Protein AF-A0A932ZMT9-F1 (afdb_monomer_lite)

Structure (mmCIF, N/CA/C/O backbone):
data_AF-A0A932ZMT9-F1
#
_entry.id   AF-A0A932ZMT9-F1
#
loop_
_atom_site.group_PDB
_atom_site.id
_atom_site.type_symbol
_atom_site.label_atom_id
_atom_site.label_alt_id
_atom_site.label_comp_id
_atom_site.label_asym_id
_atom_site.label_entity_id
_atom_site.label_seq_id
_atom_site.pdbx_PDB_ins_code
_atom_site.Cartn_x
_atom_site.Cartn_y
_atom_site.Cartn_z
_atom_site.occupancy
_atom_site.B_iso_or_equiv
_atom_site.auth_seq_id
_atom_site.auth_comp_id
_atom_site.auth_asym_id
_atom_site.auth_atom_id
_atom_site.pdbx_PDB_model_num
ATOM 1 N N . GLY A 1 1 ? -6.371 7.752 -13.927 1.00 85.00 1 GLY A N 1
ATOM 2 C CA . GLY A 1 1 ? -5.089 7.013 -13.856 1.00 85.00 1 GLY A CA 1
ATOM 3 C C . GLY A 1 1 ? -5.362 5.591 -13.399 1.00 85.00 1 GLY A C 1
ATOM 4 O O . GLY A 1 1 ? -6.450 5.381 -12.888 1.00 85.00 1 GLY A O 1
ATOM 5 N N . LYS A 1 2 ? -4.416 4.653 -13.566 1.00 94.69 2 LYS A N 1
ATOM 6 C CA . LYS A 1 2 ? -4.613 3.205 -13.318 1.00 94.69 2 LYS A CA 1
ATOM 7 C C . LYS A 1 2 ? -4.228 2.743 -11.902 1.00 94.69 2 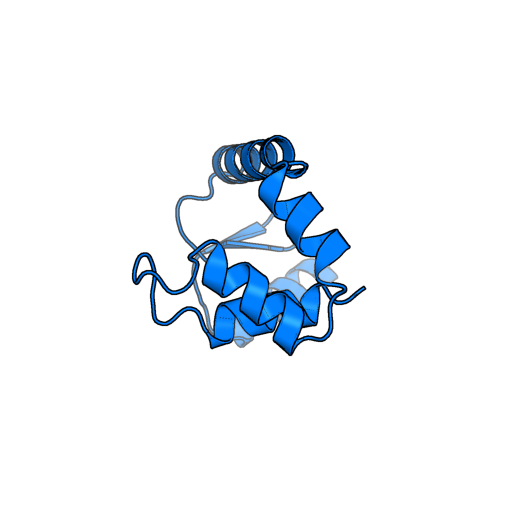LYS A C 1
ATOM 9 O O . LYS A 1 2 ? -3.517 1.756 -11.739 1.00 94.69 2 LYS A O 1
ATOM 14 N N . PHE A 1 3 ? -4.557 3.540 -10.884 1.00 96.12 3 PHE A N 1
ATOM 15 C CA . PHE A 1 3 ? -4.091 3.267 -9.519 1.00 96.12 3 PHE A CA 1
ATOM 16 C C . PHE A 1 3 ? -4.662 1.952 -8.981 1.00 96.12 3 PHE A C 1
ATOM 18 O O . PHE A 1 3 ? -3.892 1.101 -8.548 1.00 96.12 3 PHE A O 1
ATOM 25 N N . TRP A 1 4 ? -5.987 1.789 -9.035 1.00 97.75 4 TRP A N 1
ATOM 26 C CA . TRP A 1 4 ? -6.664 0.607 -8.500 1.00 97.75 4 TRP A CA 1
ATOM 27 C C . TRP A 1 4 ? -6.362 -0.639 -9.326 1.00 97.75 4 TRP A C 1
ATOM 29 O O . TRP A 1 4 ? -6.097 -1.689 -8.764 1.00 97.75 4 TRP A O 1
ATOM 39 N N . GLU A 1 5 ? -6.270 -0.506 -10.646 1.00 98.19 5 GLU A N 1
ATOM 40 C CA . GLU A 1 5 ? -5.903 -1.617 -11.519 1.00 98.19 5 GLU A CA 1
ATOM 41 C C . GLU A 1 5 ? -4.481 -2.110 -11.229 1.00 98.19 5 GLU A C 1
ATOM 43 O O . GLU A 1 5 ? -4.263 -3.312 -11.141 1.00 98.19 5 GLU A O 1
ATOM 48 N N . TYR A 1 6 ? -3.514 -1.204 -11.024 1.00 98.00 6 TYR A N 1
ATOM 49 C CA . TYR A 1 6 ? -2.155 -1.592 -10.634 1.00 98.00 6 TYR A CA 1
ATOM 50 C C . TYR A 1 6 ? -2.108 -2.160 -9.209 1.00 98.00 6 TYR A C 1
ATOM 52 O O . TYR A 1 6 ? -1.434 -3.157 -8.973 1.00 98.00 6 TYR A O 1
ATOM 60 N N . HIS A 1 7 ? -2.847 -1.570 -8.266 1.00 97.94 7 HIS A N 1
ATOM 61 C CA . HIS A 1 7 ? -2.991 -2.076 -6.898 1.00 97.94 7 HIS A CA 1
ATOM 62 C C . HIS A 1 7 ? -3.508 -3.523 -6.873 1.00 97.94 7 HIS A C 1
ATOM 64 O O . HIS A 1 7 ? -2.870 -4.396 -6.282 1.00 97.94 7 HIS A O 1
ATOM 70 N N . ASP A 1 8 ? -4.622 -3.790 -7.551 1.00 98.06 8 ASP A N 1
ATOM 71 C CA . ASP A 1 8 ? -5.246 -5.113 -7.589 1.00 98.06 8 ASP A CA 1
ATOM 72 C C . ASP A 1 8 ? -4.341 -6.123 -8.302 1.00 98.06 8 ASP A C 1
ATOM 74 O O . ASP A 1 8 ? -4.219 -7.277 -7.880 1.00 98.06 8 ASP A O 1
ATOM 78 N N . TYR A 1 9 ? -3.620 -5.676 -9.333 1.00 97.69 9 TYR A N 1
ATOM 79 C CA . TYR A 1 9 ? -2.621 -6.496 -10.009 1.00 97.69 9 TYR A CA 1
ATOM 80 C C . TYR A 1 9 ? -1.489 -6.923 -9.071 1.00 97.69 9 TYR A C 1
ATOM 82 O O . TYR A 1 9 ? -1.124 -8.095 -9.043 1.00 97.69 9 TYR A O 1
ATOM 90 N N . LEU A 1 10 ? -0.966 -6.017 -8.238 1.00 97.25 10 LEU A N 1
ATOM 91 C CA . LEU A 1 10 ? 0.060 -6.375 -7.255 1.00 97.25 10 LEU A CA 1
ATOM 92 C C . LEU A 1 10 ? -0.439 -7.426 -6.257 1.00 97.25 10 LEU A C 1
ATOM 94 O O . LEU A 1 10 ? 0.266 -8.402 -6.007 1.00 97.25 10 LEU A O 1
ATOM 98 N N . TYR A 1 11 ? -1.646 -7.258 -5.711 1.00 96.12 11 TYR A N 1
ATOM 99 C CA . TYR A 1 11 ? -2.204 -8.209 -4.744 1.00 96.12 11 TYR A CA 1
ATOM 100 C C . TYR A 1 11 ? -2.460 -9.588 -5.355 1.00 96.12 11 TYR A C 1
ATOM 102 O O . TYR A 1 11 ? -2.149 -10.606 -4.736 1.00 96.12 11 TYR A O 1
ATOM 110 N N . THR A 1 12 ? -2.967 -9.633 -6.587 1.00 96.44 12 THR A N 1
ATOM 111 C CA . THR A 1 12 ? -3.209 -10.895 -7.306 1.00 96.44 12 THR A CA 1
ATOM 112 C C . THR A 1 12 ? -1.919 -11.627 -7.689 1.00 96.44 12 THR A C 1
ATOM 114 O O . THR A 1 12 ? -1.946 -12.846 -7.840 1.00 96.44 12 THR A O 1
ATOM 117 N N . HIS A 1 13 ? -0.781 -10.925 -7.771 1.00 95.62 13 HIS A N 1
ATOM 118 C CA . HIS A 1 13 ? 0.518 -11.488 -8.165 1.00 95.62 13 HIS A CA 1
ATOM 119 C C . HIS A 1 13 ? 1.536 -11.586 -7.016 1.00 95.62 13 HIS A C 1
ATOM 121 O O . HIS A 1 13 ? 2.703 -11.901 -7.258 1.00 95.62 13 HIS A O 1
ATOM 127 N N . GLN A 1 14 ? 1.138 -11.334 -5.761 1.00 94.56 14 GLN A N 1
ATOM 128 C CA . GLN A 1 14 ? 2.090 -11.238 -4.646 1.00 94.56 14 GLN A CA 1
ATOM 129 C C . GLN A 1 14 ? 2.783 -12.575 -4.324 1.00 94.56 14 GLN A C 1
ATOM 131 O O . GLN A 1 14 ? 3.937 -12.575 -3.910 1.00 94.56 14 GLN A O 1
ATOM 136 N N . ASN A 1 15 ? 2.089 -13.712 -4.487 1.00 91.00 15 ASN A N 1
ATOM 137 C CA . ASN A 1 15 ? 2.577 -15.071 -4.180 1.00 91.00 15 ASN A CA 1
ATOM 138 C C . ASN A 1 15 ? 3.178 -15.267 -2.767 1.00 91.00 15 ASN A C 1
ATOM 140 O O . ASN A 1 15 ? 3.914 -16.220 -2.527 1.00 91.00 15 ASN A O 1
ATOM 144 N N . GLY A 1 16 ? 2.839 -14.388 -1.822 1.00 91.81 16 GLY A N 1
ATOM 145 C CA . GLY A 1 16 ? 3.355 -14.358 -0.451 1.00 91.81 16 GLY A CA 1
ATOM 146 C C . GLY A 1 16 ? 4.354 -13.225 -0.188 1.00 91.81 16 GLY A C 1
ATOM 147 O O . GLY A 1 16 ? 4.993 -12.684 -1.088 1.00 91.81 16 GLY A O 1
ATOM 148 N N . GLU A 1 17 ? 4.503 -12.851 1.081 1.00 90.69 17 GLU A N 1
ATOM 149 C CA . GLU A 1 17 ? 5.473 -11.827 1.473 1.00 90.69 17 GLU A CA 1
ATOM 150 C C . GLU A 1 17 ? 6.912 -12.341 1.336 1.00 90.69 17 GLU A C 1
ATOM 152 O O . GLU A 1 17 ? 7.221 -13.492 1.655 1.00 90.69 17 GLU A O 1
ATOM 157 N N . ASN A 1 18 ? 7.810 -11.465 0.876 1.00 90.38 18 ASN A N 1
ATOM 158 C CA . ASN A 1 18 ? 9.243 -11.743 0.722 1.00 90.38 18 ASN A CA 1
ATOM 159 C C . ASN A 1 18 ? 9.580 -12.948 -0.185 1.00 90.38 18 ASN A C 1
ATOM 161 O O . ASN A 1 18 ? 10.666 -13.509 -0.078 1.00 90.38 18 ASN A O 1
ATOM 165 N N . GLN A 1 19 ? 8.691 -13.308 -1.120 1.00 94.25 19 GLN A N 1
ATOM 166 C CA . GLN A 1 19 ? 8.902 -14.397 -2.094 1.00 94.25 19 GLN A CA 1
ATOM 167 C C . GLN A 1 19 ? 9.528 -13.932 -3.424 1.00 94.25 19 GLN A C 1
ATOM 169 O O . GLN A 1 19 ? 9.643 -14.699 -4.373 1.00 94.25 19 GLN A O 1
ATOM 174 N N . GLY A 1 20 ? 9.923 -12.658 -3.526 1.00 92.31 20 GLY A N 1
ATOM 175 C CA . GLY A 1 20 ? 10.601 -12.105 -4.708 1.00 92.31 20 GLY A CA 1
ATOM 176 C C . GLY A 1 20 ? 9.684 -11.620 -5.838 1.00 92.31 20 GLY A C 1
ATOM 177 O O . GLY A 1 20 ? 10.181 -11.025 -6.795 1.00 92.31 20 GLY A O 1
ATOM 178 N N . ALA A 1 21 ? 8.360 -11.778 -5.713 1.00 94.50 21 ALA A N 1
ATOM 179 C CA . ALA A 1 21 ? 7.389 -11.334 -6.722 1.00 94.50 21 ALA A CA 1
ATOM 180 C C . ALA A 1 21 ? 7.500 -9.835 -7.067 1.00 94.50 21 ALA A C 1
ATOM 182 O O . ALA A 1 21 ? 7.259 -9.443 -8.205 1.00 94.50 21 ALA A O 1
ATOM 183 N N . PHE A 1 22 ? 7.933 -8.999 -6.117 1.00 95.44 22 PHE A N 1
ATOM 184 C CA . PHE A 1 22 ? 8.038 -7.543 -6.271 1.00 95.44 22 PHE A CA 1
ATOM 185 C C . PHE A 1 22 ? 9.461 -7.041 -6.556 1.00 95.44 22 PHE A C 1
ATOM 187 O O . PHE A 1 22 ? 9.883 -6.000 -6.050 1.00 95.44 22 PHE A O 1
ATOM 194 N N . SER A 1 23 ? 10.219 -7.763 -7.386 1.00 94.50 23 SER A N 1
ATOM 195 C CA . SER A 1 23 ? 11.484 -7.247 -7.926 1.00 94.50 23 SER A CA 1
ATOM 196 C C . SER A 1 23 ? 11.262 -5.983 -8.776 1.00 94.50 23 SER A C 1
ATOM 198 O O . SER A 1 23 ? 10.187 -5.786 -9.346 1.00 94.50 23 SER A O 1
ATOM 200 N N . LEU A 1 24 ? 12.289 -5.136 -8.937 1.00 93.81 24 LEU A N 1
ATOM 201 C CA . LEU A 1 24 ? 12.200 -3.962 -9.822 1.00 93.81 24 LEU A CA 1
ATOM 202 C C . LEU A 1 24 ? 11.825 -4.336 -11.262 1.00 93.81 24 LEU A C 1
ATOM 204 O O . LEU A 1 24 ? 11.150 -3.555 -11.924 1.00 93.81 24 LEU A O 1
ATOM 208 N N . ALA A 1 25 ? 12.267 -5.498 -11.750 1.00 95.19 25 ALA A N 1
ATOM 209 C CA . ALA A 1 25 ? 11.900 -5.986 -13.075 1.00 95.19 25 ALA A CA 1
ATOM 210 C C . ALA A 1 25 ? 10.412 -6.362 -13.124 1.00 95.19 25 ALA A C 1
ATOM 212 O O . ALA A 1 25 ? 9.700 -5.903 -14.012 1.00 95.19 25 ALA A O 1
ATOM 213 N N . SER A 1 26 ? 9.928 -7.104 -12.125 1.00 96.31 26 SER A N 1
ATOM 214 C CA . SER A 1 26 ? 8.522 -7.508 -12.027 1.00 96.31 26 SER A CA 1
ATOM 215 C C . SER A 1 26 ? 7.586 -6.302 -11.983 1.00 96.31 26 SER A C 1
ATOM 217 O O . SER A 1 26 ? 6.657 -6.228 -12.775 1.00 96.31 26 SER A O 1
ATOM 219 N N . LEU A 1 27 ? 7.873 -5.304 -11.139 1.00 96.88 27 LEU A N 1
ATOM 220 C CA . LEU A 1 27 ? 7.047 -4.094 -11.025 1.00 96.88 27 LEU A CA 1
ATOM 221 C C . LEU A 1 27 ? 6.935 -3.330 -12.358 1.00 96.88 27 LEU A C 1
ATOM 223 O O . LEU A 1 27 ? 5.879 -2.799 -12.690 1.00 96.88 27 LEU A O 1
ATOM 227 N N . LYS A 1 28 ? 8.013 -3.288 -13.148 1.00 96.56 28 LYS A N 1
ATOM 228 C CA . LYS A 1 28 ? 7.995 -2.669 -14.483 1.00 96.56 28 LYS A CA 1
ATOM 229 C C . LYS A 1 28 ? 7.196 -3.500 -15.487 1.00 96.56 28 LYS A C 1
ATOM 231 O O . LYS A 1 28 ? 6.426 -2.927 -16.252 1.00 96.56 28 LYS A O 1
ATOM 236 N N . ASN A 1 29 ? 7.338 -4.824 -15.450 1.00 96.94 29 ASN A N 1
ATOM 237 C CA . ASN A 1 29 ? 6.580 -5.731 -16.313 1.00 96.94 29 ASN A CA 1
ATOM 238 C C . ASN A 1 29 ? 5.078 -5.640 -16.029 1.00 96.94 29 ASN A C 1
ATOM 240 O O . ASN 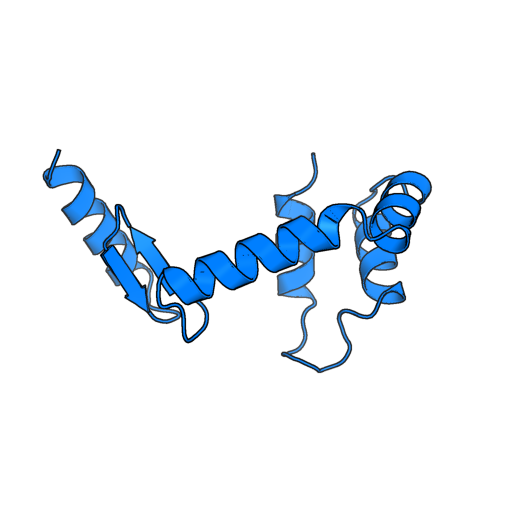A 1 29 ? 4.301 -5.467 -16.959 1.00 96.94 29 ASN A O 1
ATOM 244 N N . PHE A 1 30 ? 4.677 -5.627 -14.757 1.00 97.38 30 PHE A N 1
ATOM 245 C CA . PHE A 1 30 ? 3.276 -5.462 -14.356 1.00 97.38 30 PHE A CA 1
ATOM 246 C C . PHE A 1 30 ? 2.686 -4.147 -14.881 1.00 97.38 30 PHE A C 1
ATOM 248 O O . PHE A 1 30 ? 1.549 -4.093 -15.348 1.00 97.38 30 PHE A O 1
ATOM 255 N N . ALA A 1 31 ? 3.473 -3.066 -14.850 1.00 97.38 31 ALA A N 1
ATOM 256 C CA . ALA A 1 31 ? 3.048 -1.783 -15.394 1.00 97.38 31 ALA A CA 1
ATOM 257 C C .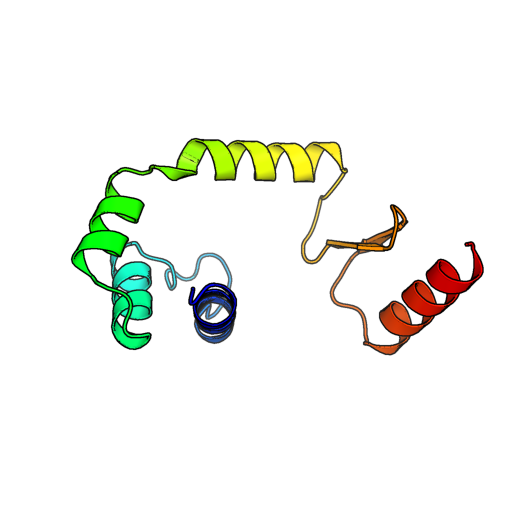 ALA A 1 31 ? 2.844 -1.848 -16.918 1.00 97.38 31 ALA A C 1
ATOM 259 O O . ALA A 1 31 ? 1.858 -1.306 -17.423 1.00 97.38 31 ALA A O 1
ATOM 260 N N . ALA A 1 32 ? 3.745 -2.524 -17.635 1.00 96.81 32 ALA A N 1
ATOM 261 C CA . ALA A 1 32 ? 3.653 -2.725 -19.079 1.00 96.81 32 ALA A CA 1
ATOM 262 C C . ALA A 1 32 ? 2.454 -3.608 -19.473 1.00 96.81 32 ALA A C 1
ATOM 264 O O . ALA A 1 32 ? 1.713 -3.252 -20.386 1.00 96.81 32 ALA A O 1
ATOM 265 N N . GLU A 1 33 ? 2.198 -4.698 -18.742 1.00 97.00 33 GLU A N 1
ATOM 266 C CA . GLU A 1 33 ? 1.035 -5.585 -18.932 1.00 97.00 33 GLU A CA 1
ATOM 267 C C . GLU A 1 33 ? -0.290 -4.833 -18.762 1.00 97.00 33 GLU A C 1
ATOM 269 O O . GLU A 1 33 ? -1.256 -5.060 -19.491 1.00 97.00 33 GLU A O 1
ATOM 274 N N . LEU A 1 34 ? -0.314 -3.857 -17.855 1.00 97.25 34 LEU A N 1
ATOM 275 C CA . LEU A 1 34 ? -1.442 -2.954 -17.666 1.00 97.25 34 LEU A CA 1
ATOM 276 C C . LEU A 1 34 ? -1.439 -1.765 -18.634 1.00 97.25 34 LEU A C 1
ATOM 278 O O . LEU A 1 34 ? -2.267 -0.866 -18.487 1.00 97.25 34 LEU A O 1
ATOM 282 N N . GLY A 1 35 ? -0.548 -1.709 -19.623 1.00 96.62 35 GLY A N 1
ATOM 283 C CA . GLY A 1 35 ? -0.498 -0.651 -20.634 1.00 96.62 35 GLY A CA 1
ATOM 284 C C . GLY A 1 35 ? -0.153 0.734 -20.080 1.00 96.62 35 GLY A C 1
ATOM 285 O O . GLY A 1 35 ? -0.606 1.746 -20.622 1.00 96.62 35 GLY A O 1
ATOM 286 N N . LEU A 1 36 ? 0.589 0.810 -18.971 1.00 97.06 36 LEU A N 1
ATOM 287 C CA . LEU A 1 36 ? 1.202 2.062 -18.528 1.00 97.06 36 LEU A CA 1
ATOM 288 C C . LEU A 1 36 ? 2.376 2.410 -19.448 1.00 97.06 36 LEU A C 1
ATOM 290 O O . LEU A 1 36 ? 3.099 1.539 -19.924 1.00 97.06 36 LEU A O 1
ATOM 294 N N . LYS A 1 37 ? 2.596 3.707 -19.682 1.00 96.62 37 LYS A N 1
ATOM 295 C CA . LYS A 1 37 ? 3.714 4.174 -20.507 1.00 96.62 37 LYS A CA 1
ATOM 296 C C . LYS A 1 37 ? 5.044 3.830 -19.833 1.00 96.62 37 LYS A C 1
ATOM 298 O O . LYS A 1 37 ? 5.417 4.447 -18.835 1.00 96.62 37 LYS A O 1
ATOM 303 N N . GLU A 1 38 ? 5.762 2.872 -20.414 1.00 94.62 38 GLU A N 1
ATOM 304 C CA . GLU A 1 38 ? 6.978 2.295 -19.835 1.00 94.62 38 GLU A CA 1
ATOM 305 C C . GLU A 1 38 ? 8.030 3.344 -19.479 1.00 94.62 38 GLU A C 1
ATOM 307 O O . GLU A 1 38 ? 8.572 3.312 -18.378 1.00 94.62 38 GLU A O 1
ATOM 312 N N . SER A 1 39 ? 8.296 4.312 -20.367 1.00 96.69 39 SER A N 1
ATOM 313 C CA . SER A 1 39 ? 9.290 5.364 -20.109 1.00 96.69 39 SER A CA 1
ATOM 314 C C . SER A 1 39 ? 8.975 6.146 -18.837 1.00 96.69 39 SER A C 1
ATOM 316 O O . SER A 1 39 ? 9.862 6.433 -18.036 1.00 96.69 39 SER A O 1
ATOM 318 N N . ASP A 1 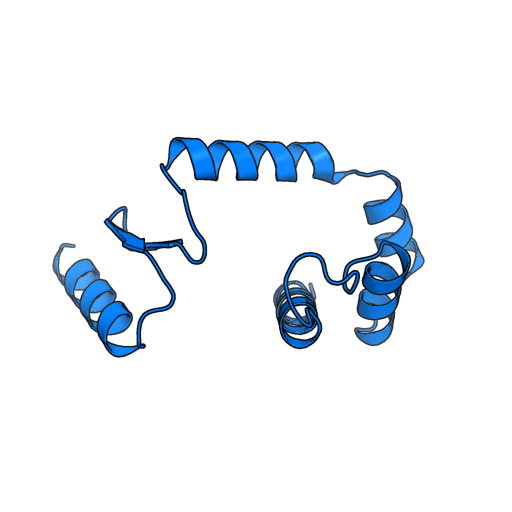40 ? 7.701 6.473 -18.635 1.00 95.69 40 ASP A N 1
ATOM 319 C CA . ASP A 1 40 ? 7.264 7.339 -17.547 1.00 95.69 40 ASP A CA 1
ATOM 320 C C . ASP A 1 40 ? 7.299 6.568 -16.229 1.00 95.69 40 ASP A C 1
ATOM 322 O O . ASP A 1 40 ? 7.826 7.066 -15.232 1.00 95.69 40 ASP A O 1
ATOM 326 N N . PHE A 1 41 ? 6.819 5.321 -16.242 1.00 96.88 41 PHE A N 1
ATOM 327 C CA . PHE A 1 41 ? 6.860 4.445 -15.077 1.00 96.88 41 PHE A CA 1
ATOM 328 C C . PHE A 1 41 ? 8.300 4.096 -14.678 1.00 96.88 41 PHE A C 1
ATOM 330 O O . PHE A 1 41 ? 8.672 4.237 -13.513 1.00 96.88 41 PHE A O 1
ATOM 337 N N . ASN A 1 42 ? 9.142 3.718 -15.643 1.00 96.38 42 ASN A N 1
ATOM 338 C CA . ASN A 1 42 ? 10.532 3.335 -15.403 1.00 96.38 42 ASN A CA 1
ATOM 339 C C . ASN A 1 42 ? 11.352 4.492 -14.833 1.00 96.38 42 ASN A C 1
ATOM 341 O O . ASN A 1 42 ? 12.090 4.292 -13.866 1.00 96.38 42 ASN A O 1
ATOM 345 N N . ASN A 1 43 ? 11.192 5.699 -15.384 1.00 96.81 43 ASN A N 1
ATOM 346 C CA . ASN A 1 43 ? 11.856 6.897 -14.874 1.00 96.81 43 ASN A CA 1
ATOM 347 C C . ASN A 1 43 ? 11.357 7.251 -13.470 1.00 96.81 43 ASN A C 1
ATOM 349 O O . ASN A 1 43 ? 12.149 7.578 -12.583 1.00 96.81 43 ASN A O 1
ATOM 353 N N . CYS A 1 44 ? 10.049 7.152 -13.238 1.00 95.94 44 CYS A N 1
ATOM 354 C CA . CYS A 1 44 ? 9.453 7.417 -11.937 1.00 95.94 44 CYS A CA 1
ATOM 355 C C . CYS A 1 44 ? 9.965 6.453 -10.855 1.00 95.94 44 CYS A C 1
ATOM 357 O O . CYS A 1 44 ? 10.408 6.893 -9.792 1.00 95.94 44 CYS A O 1
ATOM 359 N N . LEU A 1 45 ? 9.936 5.147 -11.130 1.00 95.81 45 LEU A N 1
ATOM 360 C CA . LEU A 1 45 ? 10.381 4.118 -10.194 1.00 95.81 45 LEU A CA 1
ATOM 361 C C . LEU A 1 45 ? 11.901 4.182 -9.976 1.00 95.81 45 LEU A C 1
ATOM 363 O O . LEU A 1 45 ? 12.362 4.159 -8.837 1.00 95.81 45 LEU A O 1
ATOM 367 N N . GLY A 1 46 ? 12.680 4.318 -11.053 1.00 95.38 46 GLY A N 1
ATOM 368 C CA . GLY A 1 46 ? 14.145 4.349 -11.003 1.00 95.38 46 GLY A CA 1
ATOM 369 C C . GLY A 1 46 ? 14.720 5.589 -10.314 1.00 95.38 46 GLY A C 1
ATOM 370 O O . GLY A 1 46 ? 15.711 5.483 -9.598 1.00 95.38 46 GLY A O 1
ATOM 371 N N . SER A 1 47 ? 14.074 6.750 -10.462 1.00 96.88 47 SER A N 1
ATOM 372 C CA . SER A 1 47 ? 14.485 7.990 -9.782 1.00 96.88 47 SER A CA 1
ATOM 373 C C . SER A 1 47 ? 14.149 8.018 -8.292 1.00 96.88 47 SER A C 1
ATOM 375 O O . SER A 1 47 ? 14.546 8.956 -7.603 1.00 96.88 47 SER A O 1
ATOM 377 N N . LYS A 1 48 ? 13.396 7.029 -7.787 1.00 96.25 48 LYS A N 1
ATOM 378 C CA . LYS A 1 48 ? 12.917 6.991 -6.399 1.00 96.25 48 LYS A CA 1
ATOM 379 C C . LYS A 1 48 ? 12.128 8.243 -5.995 1.00 96.25 48 LYS A C 1
ATOM 381 O O . LYS A 1 48 ? 12.083 8.603 -4.818 1.00 96.25 48 LYS A O 1
ATOM 386 N N . LYS A 1 49 ? 11.456 8.887 -6.957 1.00 97.06 49 LYS A N 1
ATOM 387 C CA . LYS A 1 49 ? 10.725 10.154 -6.780 1.00 97.06 49 LYS A CA 1
ATOM 388 C C . LYS A 1 49 ? 9.808 10.181 -5.546 1.00 97.06 49 LYS A C 1
ATOM 390 O O . LYS A 1 49 ? 9.671 11.222 -4.911 1.00 97.06 49 LYS A O 1
ATOM 395 N N . TYR A 1 50 ? 9.196 9.046 -5.201 1.00 97.31 50 TYR A N 1
ATOM 396 C CA . TYR A 1 50 ? 8.223 8.925 -4.109 1.00 97.31 50 TYR A CA 1
ATOM 397 C C . TYR A 1 50 ? 8.762 8.245 -2.839 1.00 97.31 50 TYR A C 1
ATOM 399 O O . TYR A 1 50 ? 8.000 8.004 -1.907 1.00 97.31 50 TYR A O 1
ATOM 407 N N . GLU A 1 51 ? 10.066 7.972 -2.741 1.00 97.62 51 GLU A N 1
ATOM 408 C CA . GLU A 1 51 ? 10.649 7.258 -1.592 1.00 97.62 51 GLU A CA 1
ATOM 409 C C . GLU A 1 51 ? 10.427 8.001 -0.261 1.00 97.62 51 GLU A C 1
ATOM 411 O O . GLU A 1 51 ? 10.140 7.379 0.762 1.00 97.62 51 GLU A O 1
ATOM 416 N N . LYS A 1 52 ? 10.477 9.344 -0.269 1.00 98.25 52 LYS A N 1
ATOM 417 C CA . LYS A 1 52 ? 10.135 10.148 0.916 1.00 98.25 52 LYS A CA 1
ATOM 418 C C . LYS A 1 52 ? 8.675 9.950 1.332 1.00 98.25 52 LYS A C 1
ATOM 420 O O . LYS A 1 52 ? 8.421 9.735 2.510 1.00 98.25 52 LYS A O 1
ATOM 425 N N . ALA A 1 53 ? 7.742 9.981 0.380 1.00 98.31 53 ALA A N 1
ATOM 426 C CA . ALA A 1 53 ? 6.322 9.793 0.667 1.00 98.31 53 ALA A CA 1
ATOM 427 C C . ALA A 1 53 ? 6.055 8.407 1.279 1.00 98.31 53 ALA A C 1
ATOM 429 O O . ALA A 1 53 ? 5.346 8.310 2.273 1.00 98.3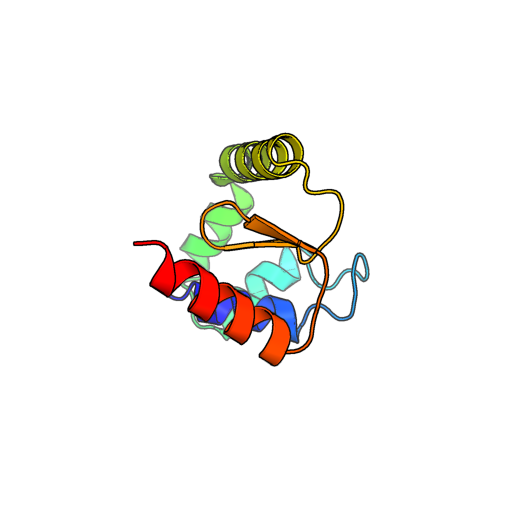1 53 ALA A O 1
ATOM 430 N N . VAL A 1 54 ? 6.702 7.355 0.762 1.00 97.81 54 VAL A N 1
ATOM 431 C CA . VAL A 1 54 ? 6.612 5.994 1.324 1.00 97.81 54 VAL A CA 1
ATOM 432 C C . VAL A 1 54 ? 7.102 5.948 2.777 1.00 97.81 54 VAL A C 1
ATOM 434 O O . VAL A 1 54 ? 6.439 5.366 3.637 1.00 97.81 54 VAL A O 1
ATOM 437 N N . ARG A 1 55 ? 8.239 6.589 3.087 1.00 98.38 55 ARG A N 1
ATOM 438 C CA . ARG A 1 55 ? 8.741 6.684 4.471 1.00 98.38 55 ARG A CA 1
ATOM 439 C C . ARG A 1 55 ? 7.795 7.457 5.388 1.00 98.38 55 ARG A C 1
ATOM 441 O O . ARG A 1 55 ? 7.570 7.030 6.519 1.00 98.38 55 ARG A O 1
ATOM 448 N N . ASP A 1 56 ? 7.236 8.565 4.911 1.00 98.56 56 ASP A N 1
ATOM 449 C CA . ASP A 1 56 ? 6.313 9.392 5.689 1.00 98.56 56 ASP A CA 1
ATOM 450 C C . ASP A 1 56 ? 5.004 8.637 5.993 1.00 98.56 56 ASP A C 1
ATOM 452 O O . ASP A 1 56 ? 4.536 8.668 7.131 1.00 98.56 56 ASP A O 1
ATOM 456 N N . GLU A 1 57 ? 4.441 7.905 5.023 1.00 97.75 57 GLU A N 1
ATOM 457 C CA . GLU A 1 57 ? 3.280 7.017 5.229 1.00 97.75 57 GLU A CA 1
ATOM 458 C C . GLU A 1 57 ? 3.600 5.879 6.210 1.00 97.75 57 GLU A C 1
ATOM 460 O O . GLU A 1 57 ? 2.816 5.590 7.114 1.00 97.75 57 GLU A O 1
ATOM 465 N N . THR A 1 58 ? 4.790 5.281 6.103 1.00 97.06 58 THR A N 1
ATOM 466 C CA . THR A 1 58 ? 5.241 4.219 7.020 1.00 97.06 58 THR A CA 1
ATOM 467 C C . THR A 1 58 ? 5.310 4.726 8.463 1.00 97.06 58 THR A C 1
ATOM 469 O O . THR A 1 58 ? 4.837 4.068 9.390 1.00 97.06 58 THR A O 1
ATOM 472 N N . ASN A 1 59 ? 5.878 5.917 8.670 1.00 97.88 59 ASN A N 1
ATOM 473 C CA . ASN A 1 59 ? 5.954 6.545 9.988 1.00 97.88 59 ASN A CA 1
ATOM 474 C C . ASN A 1 59 ? 4.574 6.954 10.503 1.00 97.88 59 ASN A C 1
ATOM 476 O O . ASN A 1 59 ? 4.297 6.802 11.691 1.00 97.88 59 ASN A O 1
ATOM 480 N N . ARG A 1 60 ? 3.681 7.409 9.619 1.00 96.69 60 ARG A N 1
ATOM 481 C CA . ARG A 1 60 ? 2.291 7.681 9.980 1.00 96.69 60 ARG A CA 1
ATOM 482 C C . ARG A 1 60 ? 1.604 6.420 10.489 1.00 96.69 60 ARG A C 1
ATOM 484 O O . ARG A 1 60 ? 1.069 6.460 11.586 1.00 96.69 60 ARG A O 1
ATOM 491 N N . GLY A 1 61 ? 1.695 5.295 9.780 1.00 96.50 61 GLY A N 1
ATOM 492 C CA . GLY A 1 61 ? 1.137 4.020 10.246 1.00 96.50 61 GLY A CA 1
ATOM 493 C C . GLY A 1 61 ? 1.605 3.657 11.660 1.00 96.50 61 GLY A C 1
ATOM 494 O O . GLY A 1 61 ? 0.783 3.365 12.528 1.00 96.50 61 GLY A O 1
ATOM 495 N N . LYS A 1 62 ? 2.909 3.789 11.934 1.00 96.81 62 LYS A N 1
ATOM 496 C CA . LYS A 1 62 ? 3.477 3.574 13.278 1.00 96.81 62 LYS A CA 1
ATOM 497 C C . LYS A 1 62 ? 2.906 4.533 14.325 1.00 96.81 62 LYS A C 1
ATOM 499 O O . LYS A 1 62 ? 2.538 4.091 15.408 1.00 96.81 62 LYS A O 1
ATOM 504 N N . ASN A 1 63 ? 2.785 5.822 14.003 1.00 96.50 63 ASN A N 1
ATOM 505 C CA . ASN A 1 63 ? 2.224 6.832 14.909 1.00 96.50 63 ASN A CA 1
ATOM 506 C C . ASN A 1 63 ? 0.735 6.595 15.209 1.00 96.50 63 ASN A C 1
ATOM 508 O O . ASN A 1 63 ? 0.274 6.907 16.300 1.00 96.50 63 ASN A O 1
ATOM 512 N N . TYR A 1 64 ? -0.002 6.004 14.266 1.00 95.75 64 TYR A N 1
ATOM 513 C CA . TYR A 1 64 ? -1.381 5.540 14.456 1.00 95.75 64 TYR A CA 1
ATOM 514 C C . TYR A 1 64 ? -1.460 4.171 15.162 1.00 95.75 64 TYR A C 1
ATOM 516 O O . TYR A 1 64 ? -2.539 3.594 15.305 1.00 95.75 64 TYR A O 1
ATOM 524 N N . GLY A 1 65 ? -0.322 3.631 15.608 1.00 96.00 65 GLY A N 1
ATOM 525 C CA . GLY A 1 65 ? -0.236 2.375 16.340 1.00 96.00 65 GLY A CA 1
ATOM 526 C C . GLY A 1 65 ? -0.480 1.136 15.482 1.00 96.00 65 GLY A C 1
ATOM 527 O O . GLY A 1 65 ? -0.920 0.124 16.021 1.00 96.00 65 GLY A O 1
ATOM 528 N N . VAL A 1 66 ? -0.266 1.190 14.164 1.00 97.38 66 VAL A N 1
ATOM 529 C CA . VAL A 1 66 ? -0.374 0.015 13.283 1.00 97.38 66 VAL A CA 1
ATOM 530 C C . VAL A 1 66 ? 0.817 -0.918 13.522 1.00 97.38 66 VAL A C 1
ATOM 532 O O . VAL A 1 66 ? 1.959 -0.561 13.244 1.00 97.38 66 VAL A O 1
ATOM 535 N N . ASP A 1 67 ? 0.533 -2.118 14.025 1.00 95.38 67 ASP A N 1
ATOM 536 C CA . ASP A 1 67 ? 1.501 -3.174 14.359 1.00 95.38 67 ASP A CA 1
ATOM 537 C C . ASP A 1 67 ? 1.338 -4.436 13.494 1.00 95.38 67 ASP A C 1
ATOM 539 O O . ASP A 1 67 ? 2.201 -5.312 13.515 1.00 95.38 67 ASP A O 1
ATOM 543 N N . ARG A 1 68 ? 0.241 -4.541 12.731 1.00 94.31 68 ARG A N 1
ATOM 544 C CA . ARG A 1 68 ? -0.037 -5.652 11.810 1.00 94.31 68 ARG A CA 1
ATOM 545 C C . ARG A 1 68 ? -0.958 -5.243 10.663 1.00 94.31 68 ARG A C 1
ATOM 547 O O . ARG A 1 68 ? -1.675 -4.243 10.749 1.00 94.31 68 ARG A O 1
ATOM 554 N N . THR A 1 69 ? -0.969 -6.046 9.607 1.00 93.50 69 THR A N 1
ATOM 555 C CA . THR A 1 69 ? -1.763 -5.834 8.392 1.00 93.50 69 THR A CA 1
ATOM 556 C C . THR A 1 69 ? -2.810 -6.949 8.195 1.00 93.50 69 THR A C 1
ATOM 558 O O . THR A 1 69 ? -2.560 -8.092 8.577 1.00 93.50 69 THR A O 1
ATOM 561 N N . PRO A 1 70 ? -3.986 -6.641 7.608 1.00 95.81 70 PRO A N 1
ATOM 562 C CA . PRO A 1 70 ? -4.519 -5.293 7.421 1.00 95.81 70 PRO A CA 1
ATOM 563 C C . PRO A 1 70 ? -4.979 -4.684 8.761 1.00 95.81 70 PRO A C 1
ATOM 565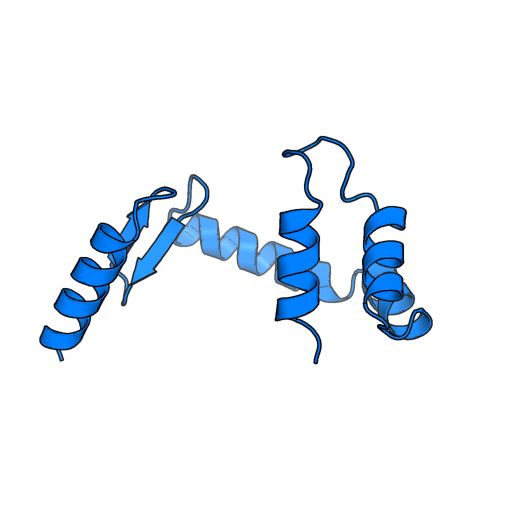 O O . PRO A 1 70 ? -5.446 -5.383 9.657 1.00 95.81 70 PRO A O 1
ATOM 568 N N . THR A 1 71 ? -4.850 -3.363 8.891 1.00 96.94 71 THR A N 1
ATOM 569 C CA . THR A 1 71 ? -5.492 -2.562 9.943 1.00 96.94 71 THR A CA 1
ATOM 570 C C . THR A 1 71 ? -6.294 -1.467 9.252 1.00 96.94 71 THR A C 1
ATOM 572 O O . THR A 1 71 ? -5.758 -0.769 8.393 1.00 96.94 71 THR A O 1
ATOM 575 N N . LEU A 1 72 ? -7.565 -1.325 9.616 1.00 96.38 72 LEU A N 1
ATOM 576 C CA . LEU A 1 72 ? -8.484 -0.335 9.066 1.00 96.38 72 LEU A CA 1
ATOM 577 C C . LEU A 1 72 ? -8.861 0.685 10.143 1.00 96.38 72 LEU A C 1
ATOM 579 O O . LEU A 1 72 ? -8.829 0.390 11.337 1.00 96.38 72 LEU A O 1
ATOM 583 N N . PHE A 1 73 ? -9.248 1.880 9.705 1.00 95.75 73 PHE A N 1
ATOM 584 C CA . PHE A 1 73 ? -9.806 2.915 10.568 1.00 95.75 73 PHE A CA 1
ATOM 585 C C . PHE A 1 73 ? -11.159 3.354 10.010 1.00 95.75 73 PHE A C 1
ATOM 587 O O . PHE A 1 73 ? -11.223 3.836 8.880 1.00 95.75 73 PHE A O 1
ATOM 594 N N . ILE A 1 74 ? -12.227 3.222 10.797 1.00 95.56 74 ILE A N 1
ATOM 595 C CA . ILE A 1 74 ? -13.561 3.739 10.458 1.00 95.56 74 ILE A CA 1
ATOM 596 C C . ILE A 1 74 ? -13.829 4.940 11.368 1.00 95.56 74 ILE A C 1
ATOM 598 O O . ILE A 1 74 ? -14.017 4.781 12.568 1.00 95.56 74 ILE A O 1
ATOM 602 N N . ASN A 1 75 ? -13.769 6.158 10.815 1.00 94.12 75 ASN A N 1
ATOM 603 C CA . ASN A 1 75 ? -13.915 7.424 11.557 1.00 94.12 75 ASN A CA 1
ATOM 604 C C . ASN A 1 75 ? -13.051 7.522 12.838 1.00 94.12 75 ASN A C 1
ATOM 606 O O . ASN A 1 75 ? -13.461 8.110 13.834 1.00 94.12 75 ASN A O 1
ATOM 610 N N . GLY A 1 76 ? -11.844 6.948 12.815 1.00 91.75 76 GLY A N 1
ATOM 611 C CA . GLY A 1 76 ? -10.915 6.926 13.953 1.00 91.75 76 GLY A CA 1
ATOM 612 C C . GLY A 1 76 ? -10.983 5.662 14.816 1.00 91.75 76 GLY A C 1
ATOM 613 O O . GLY A 1 76 ? -10.060 5.418 15.590 1.00 91.75 76 GLY A O 1
ATOM 614 N N . GLU A 1 77 ? -12.000 4.813 14.647 1.00 93.62 77 GLU A N 1
ATOM 615 C CA . GLU A 1 77 ? -12.063 3.501 15.296 1.00 93.62 77 GLU A CA 1
ATOM 616 C C . GLU A 1 77 ? -11.129 2.511 14.588 1.00 93.62 77 GLU A C 1
ATOM 618 O O . GLU A 1 77 ? -11.307 2.213 13.406 1.00 93.62 77 GLU A O 1
ATOM 623 N N . LYS A 1 78 ? -10.115 2.018 15.311 1.00 95.06 78 LYS A N 1
ATOM 624 C CA . LYS A 1 78 ? -9.119 1.062 14.805 1.00 95.06 78 LYS A CA 1
ATOM 625 C C . LYS A 1 78 ? -9.692 -0.358 14.801 1.00 95.06 78 LYS A C 1
ATOM 627 O O . LYS A 1 78 ? -10.066 -0.876 15.850 1.00 95.06 78 LYS A O 1
ATOM 632 N N . ILE A 1 79 ? -9.661 -1.014 13.645 1.00 96.06 79 ILE A N 1
ATOM 633 C CA . ILE A 1 79 ? -10.078 -2.407 13.445 1.00 96.06 79 ILE A CA 1
ATOM 634 C C . ILE A 1 79 ? -8.883 -3.193 12.917 1.00 96.06 79 ILE A C 1
ATOM 636 O O . ILE A 1 79 ? -8.233 -2.784 11.955 1.00 96.06 79 ILE A O 1
ATOM 640 N N . VAL A 1 80 ? -8.570 -4.314 13.559 1.00 96.69 80 VAL A N 1
ATOM 641 C CA . VAL A 1 80 ? -7.334 -5.061 13.314 1.00 96.69 80 VAL A CA 1
ATOM 642 C C . VAL A 1 80 ? -7.639 -6.433 12.729 1.00 96.69 80 VAL A C 1
ATOM 644 O O . VAL A 1 80 ? -8.378 -7.212 13.327 1.00 96.69 80 VAL A O 1
ATOM 647 N N . GLY A 1 81 ? -6.986 -6.750 11.612 1.00 95.94 81 GLY A N 1
ATOM 648 C CA . GLY A 1 81 ? -7.037 -8.052 10.960 1.00 95.94 81 GLY A CA 1
ATOM 649 C C . GLY A 1 81 ? -7.964 -8.107 9.748 1.00 95.94 81 GLY A C 1
ATOM 650 O O . GLY A 1 81 ? -8.790 -7.227 9.504 1.00 95.94 81 GLY A O 1
ATOM 651 N N . ALA A 1 82 ? -7.804 -9.181 8.975 1.00 95.19 82 ALA A N 1
ATOM 652 C CA . ALA A 1 82 ? -8.706 -9.537 7.889 1.00 95.19 82 ALA A CA 1
ATOM 653 C C . ALA A 1 82 ? -9.952 -10.207 8.484 1.00 95.19 82 ALA A C 1
ATOM 655 O O . ALA A 1 82 ? -9.987 -11.421 8.678 1.00 95.19 82 ALA A O 1
ATOM 656 N N . LEU A 1 83 ? -10.934 -9.391 8.857 1.00 96.00 83 LEU A N 1
ATOM 657 C CA . LEU A 1 83 ? -12.191 -9.851 9.444 1.00 96.00 83 LEU A CA 1
ATOM 658 C C . LEU A 1 83 ? -13.242 -10.116 8.354 1.00 96.00 83 LEU A C 1
ATOM 660 O O . LEU A 1 83 ? -13.078 -9.663 7.218 1.00 96.00 83 LEU A O 1
ATOM 664 N N . PRO A 1 84 ? -14.319 -10.854 8.660 1.00 97.50 84 PRO A N 1
ATOM 665 C CA . PRO A 1 84 ? -15.402 -11.036 7.707 1.00 97.50 84 PRO A CA 1
ATOM 666 C C . PRO A 1 84 ? -16.157 -9.719 7.446 1.00 97.50 84 PRO A C 1
ATOM 668 O O . PRO A 1 84 ? -16.088 -8.761 8.220 1.00 97.50 84 PRO A O 1
ATOM 671 N N . TYR A 1 85 ? -16.851 -9.659 6.309 1.00 96.94 85 TYR A N 1
ATOM 672 C CA . TYR A 1 85 ? -17.520 -8.450 5.813 1.00 96.94 85 TYR A CA 1
ATOM 673 C C . TYR A 1 85 ? -18.531 -7.850 6.804 1.00 96.94 85 TYR A C 1
ATOM 675 O O . TYR A 1 85 ? -18.607 -6.630 6.937 1.00 96.94 85 TYR A O 1
ATOM 683 N N . ASP A 1 86 ? -19.287 -8.697 7.500 1.00 97.81 86 ASP A N 1
ATOM 684 C CA . ASP A 1 86 ? -20.323 -8.303 8.459 1.00 97.81 86 ASP A CA 1
ATOM 685 C C . ASP A 1 86 ? -19.770 -7.441 9.602 1.00 97.81 86 ASP A C 1
ATOM 687 O O . ASP A 1 86 ? -20.405 -6.462 9.995 1.00 97.81 86 ASP A O 1
ATOM 691 N N . VAL A 1 87 ? -18.553 -7.734 10.072 1.00 96.44 87 VAL A N 1
ATOM 692 C CA . VAL A 1 87 ? -17.871 -6.926 11.089 1.00 96.44 87 VAL A CA 1
ATOM 693 C C . VAL A 1 87 ? -17.647 -5.502 10.584 1.00 96.44 87 VAL A C 1
ATOM 695 O O . VAL A 1 87 ? -17.915 -4.537 11.300 1.00 96.44 87 VAL A O 1
ATOM 698 N N . PHE A 1 88 ? -17.181 -5.351 9.343 1.00 96.56 88 PHE A N 1
ATOM 699 C CA . PHE A 1 88 ? -16.957 -4.032 8.755 1.00 96.56 88 PHE A CA 1
ATOM 700 C C . PHE A 1 88 ? -18.270 -3.301 8.469 1.00 96.56 88 PHE A C 1
ATOM 702 O O . PHE A 1 88 ? -18.362 -2.108 8.754 1.00 96.56 88 PHE A O 1
ATOM 709 N N . ALA A 1 89 ? -19.285 -4.002 7.957 1.00 97.06 89 ALA A N 1
ATOM 710 C CA . ALA A 1 89 ? -20.604 -3.431 7.697 1.00 97.06 89 ALA A CA 1
ATOM 711 C C . ALA A 1 89 ? -21.230 -2.863 8.981 1.00 97.06 89 ALA A C 1
ATOM 713 O O . ALA A 1 89 ? -21.565 -1.681 9.018 1.00 97.06 89 ALA A O 1
ATOM 714 N N . SER A 1 90 ? -21.253 -3.649 10.067 1.00 96.56 90 SER A N 1
ATOM 715 C CA . SER A 1 90 ? -21.756 -3.201 11.375 1.00 96.56 90 SER A CA 1
ATOM 716 C C . SER A 1 90 ? -21.030 -1.950 11.869 1.00 96.56 90 SER A C 1
ATOM 718 O O . SER A 1 90 ? -21.654 -1.008 12.351 1.00 96.56 90 SER A O 1
ATOM 720 N N . LYS A 1 91 ? -19.700 -1.901 11.718 1.00 96.12 91 LYS A N 1
ATOM 721 C CA . LYS A 1 91 ? -18.893 -0.756 12.162 1.00 96.12 91 LYS A CA 1
ATOM 722 C C . LYS A 1 91 ? -19.156 0.512 11.360 1.00 96.12 91 LYS A C 1
ATOM 724 O O . LYS A 1 91 ? -19.145 1.607 11.921 1.00 96.12 91 LYS A O 1
ATOM 729 N N . ILE A 1 92 ? -19.408 0.379 10.062 1.00 96.88 92 ILE A N 1
ATOM 730 C CA . ILE A 1 92 ? -19.803 1.505 9.212 1.00 96.88 92 ILE A CA 1
ATOM 731 C C . ILE A 1 92 ? -21.204 1.986 9.595 1.00 96.88 92 ILE A C 1
ATOM 733 O O . ILE A 1 92 ? -21.390 3.190 9.771 1.00 96.88 92 ILE A O 1
ATOM 737 N N . ASP A 1 93 ? -22.159 1.076 9.789 1.00 97.12 93 ASP A N 1
ATOM 738 C CA . ASP A 1 93 ? -23.525 1.422 10.193 1.00 97.12 93 ASP A CA 1
ATOM 739 C C . ASP A 1 93 ? -23.535 2.155 11.543 1.00 97.12 93 ASP A C 1
ATOM 741 O O . ASP A 1 93 ? -24.125 3.231 11.658 1.00 97.12 93 ASP A O 1
ATOM 745 N N . GLU A 1 94 ? -22.793 1.657 12.538 1.00 95.62 94 GLU A N 1
ATOM 746 C CA . GLU A 1 94 ? -22.569 2.335 13.823 1.00 95.62 94 GLU A CA 1
ATOM 747 C C . GLU A 1 94 ? -21.987 3.747 13.641 1.00 95.62 94 GLU A C 1
ATOM 749 O O . GLU A 1 94 ? -22.410 4.692 14.312 1.00 95.62 94 GLU A O 1
ATOM 754 N N . ALA A 1 95 ? -21.013 3.909 12.741 1.00 95.62 95 ALA A N 1
ATOM 755 C CA . ALA A 1 95 ? -20.367 5.192 12.478 1.00 95.62 95 ALA A CA 1
ATOM 756 C C . ALA A 1 95 ? -21.289 6.192 11.758 1.00 95.62 95 ALA A C 1
ATOM 758 O O . ALA A 1 95 ? -21.137 7.401 11.946 1.00 95.62 95 ALA A O 1
ATOM 759 N N . LEU A 1 96 ? -22.248 5.715 10.959 1.00 96.25 96 LEU A N 1
ATOM 760 C CA . LEU A 1 96 ? -23.241 6.551 10.279 1.00 96.25 96 LEU A CA 1
ATOM 761 C C . LEU A 1 96 ? -24.307 7.101 11.237 1.00 96.25 96 LEU A C 1
ATOM 763 O O . LEU A 1 96 ? -24.783 8.212 11.008 1.00 96.25 96 LEU A O 1
ATOM 767 N N . GLN A 1 97 ? -24.644 6.374 12.309 1.00 94.44 97 GLN A N 1
ATOM 768 C CA . GLN A 1 97 ? -25.623 6.817 13.317 1.00 94.44 97 GLN A CA 1
ATOM 769 C C . GLN A 1 97 ? -25.081 7.882 14.283 1.00 94.44 97 GLN A C 1
ATOM 771 O O . GLN A 1 97 ? -25.856 8.582 14.924 1.00 94.44 97 GLN A O 1
ATOM 776 N N . LYS A 1 98 ? -23.756 8.014 14.409 1.00 82.69 98 LYS A N 1
ATOM 777 C CA . LYS A 1 98 ? -23.089 8.954 15.334 1.00 82.69 98 LYS A CA 1
ATOM 778 C C . LYS A 1 98 ? -22.912 10.373 14.758 1.00 82.69 98 LYS A C 1
ATOM 780 O O . LYS A 1 98 ? -22.080 11.122 15.268 1.00 82.69 98 LYS A O 1
ATOM 785 N N . LYS A 1 99 ? -23.624 10.713 13.678 1.00 57.84 99 LYS A N 1
ATOM 786 C CA . LYS A 1 99 ? -23.558 12.026 13.016 1.00 57.84 99 LYS A CA 1
ATOM 787 C C . LYS A 1 99 ? -24.434 13.074 13.685 1.00 57.84 99 LYS A C 1
ATOM 789 O O . LYS A 1 99 ? -25.577 12.734 14.052 1.00 57.84 99 LYS A O 1
#

Foldseek 3Di:
DCPVVLVVLCVVQVPDPPPCCPDPVNSLVSCVVVVHDSVVVNCCVVVCVCVVVVVVVVVVCVVLVPPDPPWDADPNDIDDDDDDPVVVVVSNVVSVVVD

Secondary structure (DSSP, 8-state):
--HHHHHHHHHHT--STTSSTT-HHHHHHHHHHTT--HHHHHHHHHTTTTHHHHHHHHHHHHHTT--SSSEEEETTEEEES---HHHHHHHHHHHHHT-

Radius of gyration: 17.16 Å; chains: 1; bounding box: 40×27×37 Å

Sequence (99 aa):
GKFWEYHDYLYTHQNGENQGAFSLASLKNFAAELGLKESDFNNCLGSKKYEKAVRDETNRGKNYGVDRTPTLFINGEKIVGALPYDVFASKIDEALQKK

pLDDT: mean 95.44, std 4.49, range [57.84, 98.56]